Protein AF-A0A971L6D6-F1 (afdb_monomer)

Secondary structure (DSSP, 8-state):
-HHHHHHHHHHHHHHHHHHHHHHHHHHHHHHHHHHH-TTTHHHHHHHHHHHHHHHHHHHHHHHHHHHHHHHHHHHHHHHHHHHHHHHHHHHHHHHGGGT-HHHHHHHHHHHHHHHHHHHHHHHHHHHHHHHHHHHHHHHHHHHHTT-

Nearest PDB structures (foldseek):
  4whe-assembly1_A  TM=6.568E-01  e=5.908E+00  Escherichia coli K-12
  6zw4-assembly1_E  TM=5.515E-01  e=8.660E+00  Nostoc punctiforme

Sequence (147 aa):
GLMLTVFTGVLSIYGVAGSVADGVGLRALEFATGAFLPIVGGMLADAVNAVAGATLLLKSAVSIVGVVIIFFIAAFPMLKILSIVVVYKLAAAVIQPFGEEQLAEALDGIGSALTMVFACVAAVGLLFFMAVAVMVALSNLTLALRG

Radius of gyration: 25.62 Å; Cα contacts (8 Å, |Δi|>4): 68; chains: 1; bounding box: 56×28×74 Å

Structure (mmCIF, N/CA/C/O backbone):
data_AF-A0A971L6D6-F1
#
_entry.id   AF-A0A971L6D6-F1
#
loop_
_atom_site.group_PDB
_atom_site.id
_atom_site.type_symbol
_atom_site.label_atom_id
_atom_site.label_alt_id
_atom_site.label_comp_id
_atom_site.label_asym_id
_atom_site.label_entity_id
_atom_site.label_seq_id
_atom_site.pdbx_PDB_ins_code
_atom_site.Cartn_x
_atom_site.Cartn_y
_atom_site.Cartn_z
_atom_site.occupancy
_atom_site.B_iso_or_e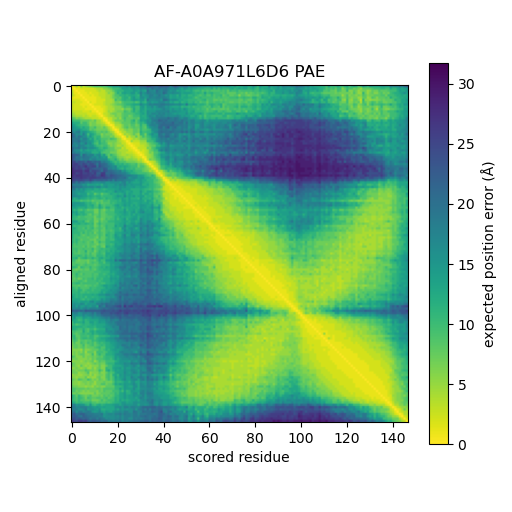quiv
_atom_site.auth_seq_id
_atom_site.auth_comp_id
_atom_site.auth_asym_id
_atom_site.auth_atom_id
_atom_site.pdbx_PDB_model_num
ATOM 1 N N . GLY A 1 1 ? -5.438 11.693 3.315 1.00 61.97 1 GLY A N 1
ATOM 2 C CA . GLY A 1 1 ? -5.783 12.531 2.151 1.00 61.97 1 GLY A CA 1
ATOM 3 C C . GLY A 1 1 ? -4.539 13.088 1.491 1.00 61.97 1 GLY A C 1
ATOM 4 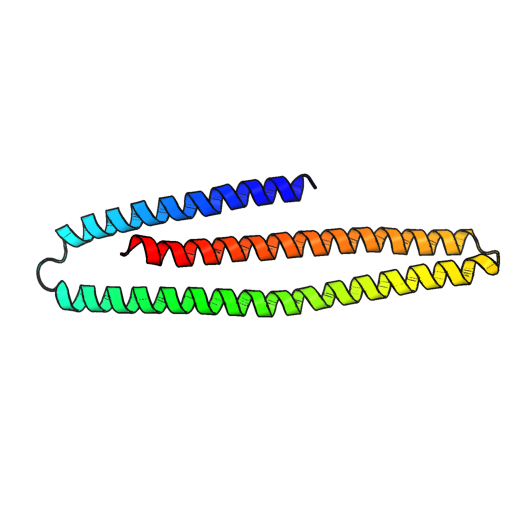O O . GLY A 1 1 ? -4.057 12.488 0.547 1.00 61.97 1 GLY A O 1
ATOM 5 N N . LEU A 1 2 ? -3.979 14.171 2.036 1.00 81.81 2 LEU A N 1
ATOM 6 C CA . LEU A 1 2 ? -2.890 14.941 1.416 1.00 81.81 2 LEU A CA 1
ATOM 7 C C . LEU A 1 2 ? -1.659 14.100 1.023 1.00 81.81 2 LEU A C 1
ATOM 9 O O . LEU A 1 2 ? -1.202 14.192 -0.110 1.00 81.81 2 LEU A O 1
ATOM 13 N N . MET A 1 3 ? -1.187 13.204 1.897 1.00 79.44 3 MET A N 1
ATOM 14 C CA . MET A 1 3 ? -0.060 12.306 1.583 1.00 79.44 3 MET A CA 1
ATOM 15 C C . MET A 1 3 ? -0.345 11.343 0.421 1.00 79.44 3 MET A C 1
ATOM 17 O O . MET A 1 3 ? 0.537 11.104 -0.398 1.00 79.44 3 MET A O 1
ATOM 21 N N . LEU A 1 4 ? -1.576 10.828 0.316 1.00 76.62 4 LEU A N 1
ATOM 22 C CA . LEU A 1 4 ? -1.984 9.947 -0.782 1.00 76.62 4 LEU A CA 1
ATOM 23 C C . LEU A 1 4 ? -1.947 10.715 -2.109 1.00 76.62 4 LEU A C 1
ATOM 25 O O . LEU A 1 4 ? -1.373 10.243 -3.078 1.00 76.62 4 LEU A O 1
ATOM 29 N N . THR A 1 5 ? -2.488 11.936 -2.123 1.00 80.25 5 THR A N 1
ATOM 30 C CA . THR A 1 5 ? -2.499 12.810 -3.302 1.00 80.25 5 THR A CA 1
ATOM 31 C C . THR A 1 5 ? -1.091 13.203 -3.744 1.00 80.25 5 THR A C 1
ATOM 33 O O . THR A 1 5 ? -0.799 13.150 -4.934 1.00 80.25 5 THR A O 1
ATOM 36 N N . VAL A 1 6 ? -0.202 13.550 -2.805 1.00 82.88 6 VAL A N 1
ATOM 37 C CA . VAL A 1 6 ? 1.206 13.857 -3.113 1.00 82.88 6 VAL A CA 1
ATOM 38 C C . VAL A 1 6 ? 1.904 12.631 -3.693 1.00 82.88 6 VAL A C 1
ATOM 40 O O . VAL A 1 6 ? 2.543 12.729 -4.735 1.00 82.88 6 VAL A O 1
ATOM 43 N N . PHE A 1 7 ? 1.740 11.463 -3.074 1.00 76.31 7 PHE A N 1
ATOM 44 C CA . PHE A 1 7 ? 2.348 10.227 -3.556 1.00 76.31 7 PHE A CA 1
ATOM 45 C C . PHE A 1 7 ? 1.826 9.824 -4.944 1.00 76.31 7 PHE A C 1
ATOM 47 O O . PHE A 1 7 ? 2.622 9.494 -5.820 1.00 76.31 7 PHE A O 1
ATOM 54 N N . THR A 1 8 ? 0.514 9.922 -5.192 1.00 78.12 8 THR A N 1
ATOM 55 C CA . THR A 1 8 ? -0.079 9.709 -6.522 1.00 78.12 8 THR A CA 1
ATOM 56 C C . THR A 1 8 ? 0.414 10.720 -7.548 1.00 78.12 8 THR A C 1
ATOM 58 O O . THR A 1 8 ? 0.727 10.331 -8.671 1.00 78.12 8 THR A O 1
ATOM 61 N N . GLY A 1 9 ? 0.547 11.994 -7.174 1.00 78.31 9 GLY A N 1
ATOM 62 C CA . GLY A 1 9 ? 1.108 13.026 -8.046 1.00 78.31 9 GLY A CA 1
ATOM 63 C C . GLY A 1 9 ? 2.552 12.721 -8.444 1.00 78.31 9 GLY A C 1
ATOM 64 O O . GLY A 1 9 ? 2.889 12.755 -9.624 1.00 78.31 9 GLY A O 1
ATOM 65 N N . VAL A 1 10 ? 3.388 12.340 -7.477 1.00 78.25 10 VAL A N 1
ATOM 66 C CA . VAL A 1 10 ? 4.791 11.973 -7.706 1.00 78.25 10 VAL A CA 1
ATOM 67 C C . VAL A 1 10 ? 4.908 10.713 -8.572 1.00 78.25 10 VAL A C 1
ATOM 69 O O . VAL A 1 10 ? 5.658 10.712 -9.544 1.00 78.25 10 VAL A O 1
ATOM 72 N N . LEU A 1 11 ? 4.132 9.660 -8.294 1.00 75.88 11 LEU A N 1
ATOM 73 C CA . LEU A 1 11 ? 4.105 8.444 -9.120 1.00 75.88 11 LEU A CA 1
ATOM 74 C C . LEU A 1 11 ? 3.595 8.687 -10.537 1.00 75.88 11 LEU A C 1
ATOM 76 O O . LEU A 1 11 ? 4.099 8.062 -11.462 1.00 75.88 11 LEU A O 1
ATOM 80 N N . SER A 1 12 ? 2.628 9.586 -10.721 1.00 71.25 12 SER A N 1
ATOM 81 C CA . SER A 1 12 ? 2.160 9.988 -12.049 1.00 71.25 12 SER A CA 1
ATOM 82 C C . SER A 1 12 ? 3.295 10.632 -12.852 1.00 71.25 12 SER A C 1
ATOM 84 O O . SER A 1 12 ? 3.546 10.249 -13.993 1.00 71.25 12 SER A O 1
ATOM 86 N N . ILE A 1 13 ? 4.067 11.526 -12.220 1.00 76.19 13 ILE A N 1
ATOM 87 C CA . ILE A 1 13 ? 5.248 12.140 -12.840 1.00 76.19 13 ILE A CA 1
ATOM 88 C C . ILE A 1 13 ? 6.305 11.083 -13.162 1.00 76.19 13 ILE A C 1
ATOM 90 O O . ILE A 1 13 ? 6.797 11.063 -14.282 1.00 76.19 13 ILE A O 1
ATOM 94 N N . TYR A 1 14 ? 6.643 10.184 -12.232 1.00 67.31 14 TYR A N 1
ATOM 95 C CA . TYR A 1 14 ? 7.636 9.132 -12.489 1.00 67.31 14 TYR A CA 1
ATOM 96 C C . TYR A 1 14 ? 7.172 8.104 -13.528 1.00 67.31 14 TYR A C 1
ATOM 98 O O . TYR A 1 14 ? 7.988 7.643 -14.322 1.00 67.31 14 TYR A O 1
ATOM 106 N N . GLY A 1 15 ? 5.880 7.777 -13.571 1.00 66.44 15 GLY A N 1
ATOM 107 C CA . GLY A 1 15 ? 5.299 6.901 -14.585 1.00 66.44 15 GLY A CA 1
ATOM 108 C C . GLY A 1 15 ? 5.400 7.493 -15.988 1.00 66.44 15 GLY A C 1
ATOM 109 O O . GLY A 1 15 ? 5.757 6.782 -16.920 1.00 66.44 15 GLY A O 1
ATOM 110 N N . VAL A 1 16 ? 5.175 8.803 -16.130 1.00 60.94 16 VAL A N 1
ATOM 111 C CA . VAL A 1 16 ? 5.310 9.519 -17.410 1.00 60.94 16 VAL A CA 1
ATOM 112 C C . VAL A 1 16 ? 6.779 9.842 -17.745 1.00 60.94 16 VAL A C 1
ATOM 114 O O . VAL A 1 16 ? 7.199 9.759 -18.898 1.00 60.94 16 VAL A O 1
ATOM 117 N N . ALA A 1 17 ? 7.609 10.179 -16.760 1.00 58.62 17 ALA A N 1
ATOM 118 C CA . ALA A 1 17 ? 9.021 10.498 -16.971 1.00 58.62 17 ALA A CA 1
ATOM 119 C C . ALA A 1 17 ? 9.853 9.251 -17.313 1.00 58.62 17 ALA A C 1
ATOM 121 O O . ALA A 1 17 ? 10.701 9.313 -18.201 1.00 58.62 17 ALA A O 1
ATOM 122 N N . GLY A 1 18 ? 9.578 8.112 -16.667 1.00 59.25 18 GLY A N 1
ATOM 123 C CA . GLY A 1 18 ? 10.220 6.830 -16.973 1.00 59.25 18 GLY A CA 1
ATOM 124 C C . GLY A 1 18 ? 9.972 6.393 -18.416 1.00 59.25 18 GLY A C 1
ATOM 125 O O . GLY A 1 18 ? 10.906 5.994 -19.106 1.00 59.25 18 GLY A O 1
ATOM 126 N N . SER A 1 19 ? 8.749 6.590 -18.921 1.00 55.00 19 SER A N 1
ATOM 127 C CA . SER A 1 19 ? 8.422 6.317 -20.322 1.00 55.00 19 SER A CA 1
ATOM 128 C C . SER A 1 19 ? 9.202 7.159 -21.333 1.00 55.00 19 SER A C 1
ATOM 130 O O . SER A 1 19 ? 9.527 6.679 -22.418 1.00 55.00 19 SER A O 1
ATOM 132 N N . VAL A 1 20 ? 9.505 8.414 -20.994 1.00 54.91 20 VAL A N 1
ATOM 133 C CA . VAL A 1 20 ? 10.245 9.321 -21.882 1.00 54.91 20 VAL A CA 1
ATOM 134 C C . VAL A 1 20 ? 11.750 9.040 -21.821 1.00 54.91 20 VAL A C 1
ATOM 136 O O . VAL A 1 20 ? 12.414 9.062 -22.856 1.00 54.91 20 VAL A O 1
ATOM 139 N N . ALA A 1 21 ? 12.289 8.723 -20.639 1.00 55.06 21 ALA A N 1
ATOM 140 C CA . ALA A 1 21 ? 13.706 8.403 -20.455 1.00 55.06 21 ALA A CA 1
ATOM 141 C C . ALA A 1 21 ? 14.130 7.135 -21.221 1.00 55.06 21 ALA A C 1
ATOM 143 O O . ALA A 1 21 ? 15.152 7.151 -21.912 1.00 55.06 21 ALA A O 1
ATOM 144 N N . ASP A 1 22 ? 13.317 6.076 -21.176 1.00 57.66 22 ASP A N 1
ATOM 145 C CA . ASP A 1 22 ? 13.593 4.830 -21.904 1.00 57.66 22 ASP A CA 1
ATOM 146 C C . ASP A 1 22 ? 13.561 5.030 -23.432 1.00 57.66 22 ASP A C 1
ATOM 148 O O . ASP A 1 22 ? 14.376 4.451 -24.152 1.00 57.66 22 ASP A O 1
ATOM 152 N N . GLY A 1 23 ? 12.688 5.907 -23.945 1.00 58.88 23 GLY A N 1
ATOM 153 C CA . GLY A 1 23 ? 12.605 6.218 -25.377 1.00 58.88 23 GLY A CA 1
ATOM 154 C C . GLY A 1 23 ? 13.840 6.939 -25.934 1.00 58.88 23 GLY A C 1
ATOM 155 O O . GLY A 1 23 ? 14.243 6.693 -27.071 1.00 58.88 23 GLY A O 1
ATOM 156 N N . VAL A 1 24 ? 14.482 7.801 -25.137 1.00 58.41 24 VAL A N 1
ATOM 157 C CA . VAL A 1 24 ? 15.728 8.487 -25.531 1.00 58.41 24 VAL A CA 1
ATOM 158 C C . VAL A 1 24 ? 16.928 7.542 -25.432 1.00 58.41 24 VAL A C 1
ATOM 160 O O . VAL A 1 24 ? 17.783 7.545 -26.318 1.00 58.41 24 VAL A O 1
ATOM 163 N N . GLY A 1 25 ? 16.967 6.691 -24.400 1.00 61.00 25 GLY A N 1
ATOM 164 C CA . GLY A 1 25 ? 18.003 5.671 -24.233 1.00 61.00 25 GLY A CA 1
ATOM 165 C C . GLY A 1 25 ? 18.010 4.643 -25.366 1.00 61.00 25 GLY A C 1
ATOM 166 O O . GLY A 1 25 ? 19.073 4.348 -25.908 1.00 61.00 25 GLY A O 1
ATOM 167 N N . LEU A 1 26 ? 16.833 4.161 -25.782 1.00 59.53 26 LEU A N 1
ATOM 168 C CA . LEU A 1 26 ? 16.684 3.231 -26.907 1.00 59.53 26 LEU A CA 1
ATOM 169 C C . LEU A 1 26 ? 17.181 3.833 -28.226 1.00 59.53 26 LEU A C 1
ATOM 171 O O . LEU A 1 26 ? 17.966 3.193 -28.920 1.00 59.53 26 LEU A O 1
ATOM 175 N N . ARG A 1 27 ? 16.820 5.087 -28.527 1.00 61.38 27 ARG A N 1
ATOM 176 C CA . ARG A 1 27 ? 17.304 5.778 -29.734 1.00 61.38 27 ARG A CA 1
ATOM 177 C C . ARG A 1 27 ? 18.814 6.003 -29.703 1.00 61.38 27 ARG A C 1
ATOM 179 O O . ARG A 1 27 ? 19.477 5.803 -30.712 1.00 61.38 27 ARG A O 1
ATOM 186 N N . ALA A 1 28 ? 19.390 6.373 -28.558 1.00 61.53 28 ALA A N 1
ATOM 187 C CA . ALA A 1 28 ? 20.842 6.509 -28.420 1.00 61.53 28 ALA A CA 1
ATOM 188 C C . ALA A 1 28 ? 21.574 5.168 -28.623 1.00 61.53 28 ALA A C 1
ATOM 190 O O . ALA A 1 28 ? 22.648 5.136 -29.222 1.00 61.53 28 ALA A O 1
ATOM 191 N N . LEU A 1 29 ? 20.975 4.061 -28.177 1.00 55.31 29 LEU A N 1
ATOM 192 C CA . LEU A 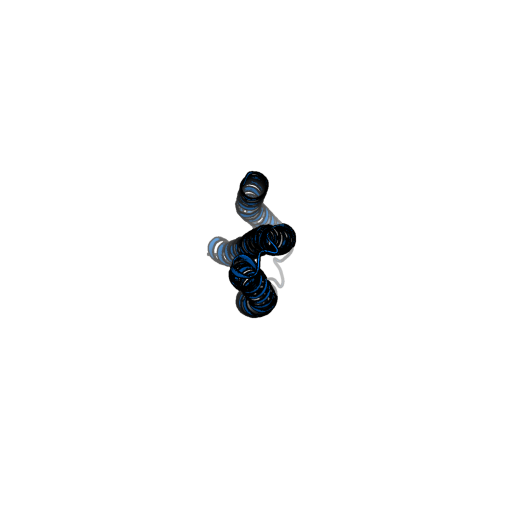1 29 ? 21.473 2.706 -28.410 1.00 55.31 29 LEU A CA 1
ATOM 193 C C . LEU A 1 29 ? 21.374 2.301 -29.885 1.00 55.31 29 LEU A C 1
ATOM 195 O O . LEU A 1 29 ? 22.318 1.719 -30.407 1.00 55.31 29 LEU A O 1
ATOM 199 N N . GLU A 1 30 ? 20.292 2.644 -30.584 1.00 64.56 30 GLU A N 1
ATOM 200 C CA . GLU A 1 30 ? 20.163 2.443 -32.036 1.00 64.56 30 GLU A CA 1
ATOM 201 C C . GLU A 1 30 ? 21.208 3.256 -32.816 1.00 64.56 30 GLU A C 1
ATOM 203 O O . GLU A 1 30 ? 21.895 2.720 -33.686 1.00 64.56 30 GLU A O 1
ATOM 208 N N . PHE A 1 31 ? 21.420 4.523 -32.447 1.00 63.50 31 PHE A N 1
ATOM 209 C CA . PHE A 1 31 ? 22.458 5.361 -33.055 1.00 63.50 31 PHE A CA 1
ATOM 210 C C . PHE A 1 31 ? 23.880 4.856 -32.763 1.00 63.50 31 PHE A C 1
ATOM 212 O O . PHE A 1 31 ? 24.746 4.930 -33.634 1.00 63.50 31 PHE A O 1
ATOM 219 N N . ALA A 1 32 ? 24.132 4.309 -31.572 1.00 60.75 32 ALA A N 1
ATOM 220 C CA . ALA A 1 32 ? 25.428 3.731 -31.222 1.00 60.75 32 ALA A CA 1
ATOM 221 C C . ALA A 1 32 ? 25.658 2.364 -31.891 1.00 60.75 32 ALA A C 1
ATOM 223 O O . ALA A 1 32 ? 26.754 2.076 -32.366 1.00 60.75 32 ALA A O 1
ATOM 224 N N . THR A 1 33 ? 24.634 1.518 -31.981 1.00 57.25 33 THR A N 1
ATOM 225 C CA . THR A 1 33 ? 24.737 0.195 -32.617 1.00 57.25 33 THR A CA 1
ATOM 226 C C . THR A 1 33 ? 24.870 0.293 -34.140 1.00 57.25 33 THR A C 1
ATOM 228 O O . THR A 1 33 ? 25.622 -0.488 -34.721 1.00 57.25 33 THR A O 1
ATOM 231 N N . GLY A 1 34 ? 24.270 1.304 -34.783 1.00 56.34 34 GLY A N 1
ATOM 232 C CA . GLY A 1 34 ? 24.422 1.572 -36.220 1.00 56.34 34 GLY A CA 1
ATOM 233 C C . GLY A 1 34 ? 25.845 1.944 -36.667 1.00 56.34 34 GLY A C 1
ATOM 234 O O . GLY A 1 34 ? 26.188 1.740 -37.829 1.00 56.34 34 GLY A O 1
ATOM 235 N N . ALA A 1 35 ? 26.695 2.433 -35.757 1.00 58.41 35 ALA A N 1
ATOM 236 C CA . ALA A 1 35 ? 28.079 2.811 -36.059 1.00 58.41 35 ALA A CA 1
ATOM 237 C C . ALA A 1 35 ? 29.107 1.683 -35.822 1.00 58.41 35 ALA A C 1
ATOM 239 O O . ALA A 1 35 ? 30.176 1.706 -36.430 1.00 58.41 35 ALA A O 1
ATOM 240 N N . PHE A 1 36 ? 28.804 0.694 -34.966 1.00 52.47 36 PHE A N 1
ATOM 241 C CA . PHE A 1 36 ? 29.791 -0.292 -34.486 1.00 52.47 36 PHE A CA 1
ATOM 242 C C . PHE A 1 36 ? 29.482 -1.772 -34.816 1.00 52.47 36 PHE A C 1
ATOM 244 O O . PHE A 1 36 ? 30.381 -2.602 -34.694 1.00 52.47 36 PHE A O 1
ATOM 251 N N . LEU A 1 37 ? 28.275 -2.130 -35.290 1.00 54.12 37 LEU A N 1
ATOM 252 C CA . LEU A 1 37 ? 27.870 -3.516 -35.634 1.00 54.12 37 LEU A CA 1
ATOM 253 C C . LEU A 1 37 ? 27.805 -3.926 -37.140 1.00 54.12 37 LEU A C 1
ATOM 255 O O . LEU A 1 37 ? 27.165 -4.939 -37.436 1.00 54.12 37 LEU A O 1
ATOM 259 N N . PRO A 1 38 ? 28.441 -3.259 -38.128 1.00 55.16 38 PRO A N 1
ATOM 260 C CA . PRO A 1 38 ? 28.168 -3.540 -39.546 1.00 55.16 38 PRO A CA 1
ATOM 261 C C . PRO A 1 38 ? 28.682 -4.889 -40.107 1.00 55.16 38 PRO A C 1
ATOM 263 O O . PRO A 1 38 ? 28.323 -5.219 -41.232 1.00 55.16 38 PRO A O 1
ATOM 266 N N . ILE A 1 39 ? 29.490 -5.691 -39.387 1.00 55.94 39 ILE A N 1
ATOM 267 C CA . ILE A 1 39 ? 30.204 -6.852 -39.991 1.00 55.94 39 ILE A CA 1
ATOM 268 C C . ILE A 1 39 ? 29.704 -8.239 -39.508 1.00 55.94 39 ILE A C 1
ATOM 270 O O . ILE A 1 39 ? 29.868 -9.225 -40.220 1.00 55.94 39 ILE A O 1
ATOM 274 N N . VAL A 1 40 ? 29.013 -8.339 -38.359 1.00 55.38 40 VAL A N 1
ATOM 275 C CA . VAL A 1 40 ? 28.375 -9.594 -37.853 1.00 55.38 40 VAL A CA 1
ATOM 276 C C . VAL A 1 40 ? 26.923 -9.348 -37.382 1.00 55.38 40 VAL A C 1
ATOM 278 O O . VAL A 1 40 ? 26.300 -10.172 -36.714 1.00 55.38 40 VAL A O 1
ATOM 281 N N . GLY A 1 41 ? 26.365 -8.181 -37.720 1.00 58.81 41 GLY A N 1
ATOM 282 C CA . GLY A 1 41 ? 25.208 -7.588 -37.049 1.00 58.81 41 GLY A CA 1
ATOM 283 C C . GLY A 1 41 ? 23.888 -8.352 -37.141 1.00 58.81 41 GLY A C 1
ATOM 284 O O . GLY A 1 41 ? 23.106 -8.242 -36.212 1.00 58.81 41 GLY A O 1
ATOM 285 N N . GLY A 1 42 ? 23.636 -9.151 -38.185 1.00 69.00 42 GLY A N 1
ATOM 286 C CA . GLY A 1 42 ? 22.331 -9.805 -38.392 1.00 69.00 42 GLY A CA 1
ATOM 287 C C . GLY A 1 42 ? 21.967 -10.825 -37.305 1.00 69.00 42 GLY A C 1
ATOM 288 O O . GLY A 1 42 ? 21.024 -10.620 -36.551 1.00 69.00 42 GLY A O 1
ATOM 289 N N . MET A 1 43 ? 22.767 -11.888 -37.154 1.00 72.12 43 MET A N 1
ATOM 290 C CA . MET A 1 43 ? 22.514 -12.928 -36.140 1.00 72.12 43 MET A CA 1
ATOM 291 C C . MET A 1 43 ? 22.633 -12.409 -34.701 1.00 72.12 43 MET A C 1
ATOM 293 O O . MET A 1 43 ? 21.912 -12.862 -33.814 1.00 72.12 43 MET A O 1
ATOM 297 N N . LEU A 1 44 ? 23.542 -11.461 -34.455 1.00 73.75 44 LEU A N 1
ATOM 298 C CA . LEU A 1 44 ? 23.715 -10.839 -33.139 1.00 73.75 44 LEU A CA 1
ATOM 299 C C . LEU A 1 44 ? 22.538 -9.914 -32.802 1.00 73.75 44 LEU A C 1
ATOM 301 O O . LEU A 1 44 ? 22.061 -9.944 -31.670 1.00 73.75 44 LEU A O 1
ATOM 305 N N . ALA A 1 45 ? 22.026 -9.145 -33.766 1.00 73.69 45 ALA A N 1
ATOM 306 C CA . ALA A 1 45 ? 20.824 -8.336 -33.582 1.00 73.69 45 ALA A CA 1
ATOM 307 C C . ALA A 1 45 ? 19.583 -9.210 -33.364 1.00 73.69 45 ALA A C 1
ATOM 309 O O . ALA A 1 45 ? 18.786 -8.905 -32.479 1.00 73.69 45 ALA A O 1
ATOM 310 N N . ASP A 1 46 ? 19.451 -10.325 -34.088 1.00 79.38 46 ASP A N 1
ATOM 311 C CA . ASP A 1 46 ? 18.355 -11.281 -33.892 1.00 79.38 46 ASP A CA 1
ATOM 312 C C . ASP A 1 46 ? 18.407 -11.929 -32.504 1.00 79.38 46 ASP A C 1
ATOM 314 O O . ASP A 1 46 ? 17.386 -12.017 -31.819 1.00 79.38 46 ASP A O 1
ATOM 318 N N . ALA A 1 47 ? 19.600 -12.306 -32.033 1.00 81.06 47 ALA A N 1
ATOM 319 C CA . ALA A 1 47 ? 19.787 -12.830 -30.683 1.00 81.06 47 ALA A CA 1
ATOM 320 C C . ALA A 1 47 ? 19.442 -11.785 -29.605 1.00 81.06 47 ALA A C 1
ATOM 322 O O . ALA A 1 47 ? 18.730 -12.093 -28.647 1.00 81.06 47 ALA A O 1
ATOM 323 N N . VAL A 1 48 ? 19.890 -10.534 -29.767 1.00 77.94 48 VAL A N 1
ATOM 324 C CA . VAL A 1 48 ? 19.574 -9.433 -28.840 1.00 77.94 48 VAL A CA 1
ATOM 325 C C . VAL A 1 48 ? 18.075 -9.121 -28.841 1.00 77.94 48 VAL A C 1
ATOM 327 O O . VAL A 1 48 ? 17.498 -8.922 -27.771 1.00 77.94 48 VAL A O 1
ATOM 330 N N . ASN A 1 49 ? 17.415 -9.139 -30.001 1.00 78.75 49 ASN A N 1
ATOM 331 C CA . ASN A 1 49 ? 15.968 -8.950 -30.105 1.00 78.75 49 ASN A CA 1
ATOM 332 C C . ASN A 1 49 ? 15.185 -10.097 -29.457 1.00 78.75 49 ASN A C 1
ATOM 334 O O . ASN A 1 49 ? 14.220 -9.835 -28.736 1.00 78.75 49 ASN A O 1
ATOM 338 N N . ALA A 1 50 ? 15.620 -11.347 -29.635 1.00 82.50 50 ALA A N 1
ATOM 339 C CA . ALA A 1 50 ? 15.005 -12.504 -28.990 1.00 82.50 50 ALA A CA 1
ATOM 340 C C . ALA A 1 50 ? 15.118 -12.431 -27.456 1.00 82.50 50 ALA A C 1
ATOM 342 O O . ALA A 1 50 ? 14.130 -12.632 -26.747 1.00 82.50 50 ALA A O 1
ATOM 343 N N . VAL A 1 51 ? 16.296 -12.073 -26.930 1.00 83.88 51 VAL A N 1
ATOM 344 C CA . VAL A 1 51 ? 16.524 -11.920 -25.482 1.00 83.88 51 VAL A CA 1
ATOM 345 C C . VAL A 1 51 ? 15.746 -10.730 -24.911 1.00 83.88 51 VAL A C 1
ATOM 347 O O . VAL A 1 51 ? 15.137 -10.846 -23.842 1.00 83.88 51 VAL A O 1
ATOM 350 N N . ALA A 1 52 ? 15.709 -9.598 -25.620 1.00 79.19 52 ALA A N 1
ATOM 351 C CA . ALA A 1 52 ? 14.924 -8.432 -25.219 1.00 79.19 52 ALA A CA 1
ATOM 352 C C . ALA A 1 52 ? 13.420 -8.755 -25.173 1.00 79.19 52 ALA A C 1
ATOM 354 O O . ALA A 1 52 ? 12.752 -8.425 -24.192 1.00 79.19 52 ALA A O 1
ATOM 355 N N . GLY A 1 53 ? 12.900 -9.467 -26.180 1.00 77.81 53 GLY A N 1
ATOM 356 C CA . GLY A 1 53 ? 11.513 -9.933 -26.218 1.00 77.81 53 GLY A CA 1
ATOM 357 C C . GLY A 1 53 ? 11.177 -10.887 -25.069 1.00 77.81 53 GLY A C 1
ATOM 358 O O . GLY A 1 53 ? 10.189 -10.681 -24.363 1.00 77.81 53 GLY A O 1
ATOM 359 N N . ALA A 1 54 ? 12.035 -11.879 -24.808 1.00 82.06 54 ALA A N 1
ATOM 360 C CA . ALA A 1 54 ? 11.860 -12.809 -23.692 1.00 82.06 54 ALA A CA 1
ATOM 361 C C . ALA A 1 54 ? 11.852 -12.091 -22.328 1.00 82.06 54 ALA A C 1
ATOM 363 O O . ALA A 1 54 ? 11.028 -12.396 -21.465 1.00 82.06 54 ALA A O 1
ATOM 364 N N . THR A 1 55 ? 12.720 -11.091 -22.146 1.00 80.44 55 THR A N 1
ATOM 365 C CA . THR A 1 55 ? 12.810 -10.303 -20.905 1.00 80.44 55 THR A CA 1
ATOM 366 C C . THR A 1 55 ? 11.546 -9.474 -20.656 1.00 80.44 55 THR A C 1
ATOM 368 O O . THR A 1 55 ? 11.071 -9.403 -19.522 1.00 80.44 55 THR A O 1
ATOM 371 N N . LEU A 1 56 ? 10.957 -8.882 -21.701 1.00 74.38 56 LEU A N 1
ATOM 372 C CA . LEU A 1 56 ? 9.712 -8.106 -21.597 1.00 74.38 56 LEU A CA 1
ATOM 373 C C . LEU A 1 56 ? 8.511 -8.980 -21.214 1.00 74.38 56 LEU A C 1
ATOM 375 O O . LEU A 1 56 ? 7.711 -8.598 -20.351 1.00 74.38 56 LEU A O 1
ATOM 379 N N . LEU A 1 57 ? 8.413 -10.172 -21.810 1.00 78.00 57 LEU A N 1
ATOM 380 C CA . LEU A 1 57 ? 7.380 -11.154 -21.476 1.00 78.00 57 LEU A CA 1
ATOM 381 C C . LEU A 1 57 ? 7.515 -11.626 -20.023 1.00 78.00 57 LEU A C 1
ATOM 383 O O . LEU A 1 57 ? 6.531 -11.627 -19.280 1.00 78.00 57 LEU A O 1
ATOM 387 N N . LEU A 1 58 ? 8.738 -11.951 -19.588 1.00 82.25 58 LEU A N 1
ATOM 388 C CA . LEU A 1 58 ? 9.012 -12.354 -18.208 1.00 82.25 58 LEU A CA 1
ATOM 389 C C . LEU A 1 58 ? 8.684 -11.242 -17.205 1.00 82.25 58 LEU A C 1
ATOM 391 O O . LEU A 1 58 ? 8.025 -11.507 -16.203 1.00 82.25 58 LEU A O 1
ATOM 395 N N . LYS A 1 59 ? 9.085 -9.994 -17.473 1.00 75.88 59 LYS A N 1
ATOM 396 C CA . LYS A 1 59 ? 8.815 -8.852 -16.583 1.00 75.88 59 LYS A CA 1
ATOM 397 C C . LYS A 1 59 ? 7.313 -8.623 -16.393 1.00 75.88 59 LYS A C 1
ATOM 399 O O . LYS A 1 59 ? 6.856 -8.444 -15.264 1.00 75.88 59 LYS A O 1
ATOM 404 N N . SER A 1 60 ? 6.544 -8.700 -17.479 1.00 78.06 60 SER A N 1
ATOM 405 C CA . SER A 1 60 ? 5.085 -8.558 -17.438 1.00 78.06 60 SER A CA 1
ATOM 406 C C . SER A 1 60 ? 4.434 -9.699 -16.649 1.00 78.06 60 SER A C 1
ATOM 408 O O . SER A 1 60 ? 3.636 -9.442 -15.747 1.00 78.06 60 SER A O 1
ATOM 410 N N . ALA A 1 61 ? 4.840 -10.951 -16.887 1.00 81.06 61 ALA A N 1
ATOM 411 C CA . ALA A 1 61 ? 4.332 -12.111 -16.152 1.00 81.06 61 ALA A CA 1
ATOM 412 C C . ALA A 1 61 ? 4.635 -12.036 -14.644 1.00 81.06 61 ALA A C 1
ATOM 414 O O . ALA A 1 61 ? 3.740 -12.219 -13.818 1.00 81.06 61 ALA A O 1
ATOM 415 N N . VAL A 1 62 ? 5.878 -11.705 -14.278 1.00 84.69 62 VAL A N 1
ATOM 416 C CA . VAL A 1 62 ? 6.306 -11.576 -12.876 1.00 84.69 62 VAL A CA 1
ATOM 417 C C . VAL A 1 62 ? 5.547 -10.455 -12.170 1.00 84.69 62 VAL A C 1
ATOM 419 O O . VAL A 1 62 ? 5.139 -10.634 -11.025 1.00 84.69 62 VAL A O 1
ATOM 422 N N . SER A 1 63 ? 5.305 -9.326 -12.843 1.00 77.00 63 SER A N 1
ATOM 423 C CA . SER A 1 63 ? 4.553 -8.217 -12.248 1.00 77.00 63 SER A CA 1
ATOM 424 C C . SER A 1 63 ? 3.116 -8.615 -11.892 1.00 77.00 63 SER A C 1
ATOM 426 O O . SER A 1 63 ? 2.689 -8.373 -10.767 1.00 77.00 63 SER A O 1
ATOM 428 N N . ILE A 1 64 ? 2.401 -9.309 -12.788 1.00 80.94 64 ILE A N 1
ATOM 429 C CA . ILE A 1 64 ? 1.020 -9.762 -12.554 1.00 80.94 64 ILE A CA 1
ATOM 430 C C . ILE A 1 64 ? 0.973 -10.763 -11.394 1.00 80.94 64 ILE A C 1
ATOM 432 O O . ILE A 1 64 ? 0.167 -10.607 -10.476 1.00 80.94 64 ILE A O 1
ATOM 436 N N . VAL A 1 65 ? 1.866 -11.758 -11.393 1.00 86.56 65 VAL A N 1
ATOM 437 C CA . VAL A 1 65 ? 1.950 -12.753 -10.311 1.00 86.56 65 VAL A CA 1
ATOM 438 C C . VAL A 1 65 ? 2.292 -12.081 -8.977 1.00 86.56 65 VAL A C 1
ATOM 440 O O . VAL A 1 65 ? 1.677 -12.385 -7.955 1.00 86.56 65 VAL A O 1
ATOM 443 N N . GLY A 1 66 ? 3.217 -11.118 -8.988 1.00 83.56 66 GLY A N 1
ATOM 444 C CA . GLY A 1 66 ? 3.587 -10.331 -7.815 1.00 83.56 66 GLY A CA 1
ATOM 445 C C . GLY A 1 66 ? 2.410 -9.555 -7.221 1.00 83.56 66 GLY A C 1
ATOM 446 O O . GLY A 1 66 ? 2.218 -9.598 -6.008 1.00 83.56 66 GLY A O 1
ATOM 447 N N . VAL A 1 67 ? 1.574 -8.910 -8.049 1.00 81.06 67 VAL A N 1
ATOM 448 C CA . VAL A 1 67 ? 0.355 -8.219 -7.572 1.00 81.06 67 VAL A CA 1
ATOM 449 C C . VAL A 1 67 ? -0.571 -9.182 -6.850 1.00 81.06 67 VAL A C 1
ATOM 451 O O . VAL A 1 67 ? -1.041 -8.869 -5.760 1.00 81.06 67 VAL A O 1
ATOM 454 N N . VAL A 1 68 ? -0.829 -10.348 -7.444 1.00 85.50 68 VAL A N 1
ATOM 455 C CA . VAL A 1 68 ? -1.756 -11.335 -6.877 1.00 85.50 68 VAL A CA 1
ATOM 456 C C . VAL A 1 68 ? -1.262 -11.812 -5.513 1.00 85.50 68 VAL A C 1
ATOM 458 O O . VAL A 1 68 ? -2.022 -11.803 -4.548 1.00 85.50 68 VAL A O 1
ATOM 461 N N . ILE A 1 69 ? 0.021 -12.163 -5.400 1.00 87.44 69 ILE A N 1
ATOM 462 C CA . ILE A 1 69 ? 0.617 -12.602 -4.130 1.00 87.44 69 ILE A CA 1
ATOM 463 C C . ILE A 1 69 ? 0.500 -11.504 -3.070 1.00 87.44 69 ILE A C 1
ATOM 465 O O . ILE A 1 69 ? 0.096 -11.768 -1.938 1.00 87.44 69 ILE A O 1
ATOM 469 N N . ILE A 1 70 ? 0.816 -10.262 -3.433 1.00 83.06 70 ILE A N 1
ATOM 470 C CA . ILE A 1 70 ? 0.808 -9.149 -2.482 1.00 83.06 70 ILE A CA 1
ATOM 471 C C . ILE A 1 70 ? -0.616 -8.785 -2.071 1.00 83.06 70 ILE A C 1
ATOM 473 O O . ILE A 1 70 ? -0.844 -8.476 -0.904 1.00 83.06 70 ILE A O 1
ATOM 477 N N . PHE A 1 71 ? -1.589 -8.911 -2.974 1.00 82.50 71 PHE A N 1
ATOM 478 C CA . PHE A 1 71 ? -3.002 -8.776 -2.641 1.00 82.50 71 PHE A CA 1
ATOM 479 C C . PHE A 1 71 ? -3.419 -9.776 -1.554 1.00 82.50 71 PHE A C 1
ATOM 481 O O . PHE A 1 71 ? -4.019 -9.377 -0.557 1.00 82.50 71 PHE A O 1
ATOM 488 N N . PHE A 1 72 ? -3.037 -11.052 -1.680 1.00 85.06 72 PHE A N 1
ATOM 489 C CA . PHE A 1 72 ? -3.319 -12.058 -0.650 1.00 85.06 72 PHE A CA 1
ATOM 490 C C . PHE A 1 72 ? -2.590 -11.778 0.673 1.00 85.06 72 PHE A C 1
ATOM 492 O O . PHE A 1 72 ? -3.196 -11.887 1.740 1.00 85.06 72 PHE A O 1
ATOM 499 N N . ILE A 1 73 ? -1.321 -11.362 0.624 1.00 84.75 73 ILE A N 1
ATOM 500 C CA . ILE A 1 73 ? -0.555 -11.001 1.827 1.00 84.75 73 ILE A CA 1
ATOM 501 C C . ILE A 1 73 ? -1.167 -9.782 2.527 1.00 84.75 73 ILE A C 1
ATOM 503 O O . ILE A 1 73 ? -1.210 -9.757 3.752 1.00 84.75 73 ILE A O 1
ATOM 507 N N . ALA A 1 74 ? -1.665 -8.794 1.780 1.00 80.25 74 ALA A N 1
ATOM 508 C CA . ALA A 1 74 ? -2.299 -7.587 2.312 1.00 80.25 74 ALA A CA 1
ATOM 509 C C . ALA A 1 74 ? -3.743 -7.820 2.795 1.00 80.25 74 ALA A C 1
ATOM 511 O O . ALA A 1 74 ? -4.211 -7.128 3.703 1.00 80.25 74 ALA A O 1
ATOM 512 N N . ALA A 1 75 ? -4.443 -8.816 2.248 1.00 82.88 75 ALA A N 1
ATOM 513 C CA . ALA A 1 75 ? -5.770 -9.208 2.716 1.00 82.88 75 ALA A CA 1
ATOM 514 C C . ALA A 1 75 ? -5.734 -9.751 4.156 1.00 82.88 75 ALA A C 1
ATOM 516 O O . ALA A 1 75 ? -6.619 -9.448 4.958 1.00 82.88 75 ALA A O 1
ATOM 517 N N . PHE A 1 76 ? -4.682 -10.493 4.519 1.00 84.50 76 PHE A N 1
ATOM 518 C CA . PHE A 1 76 ? -4.518 -11.071 5.855 1.00 84.50 76 PHE A CA 1
ATOM 519 C C . PHE A 1 76 ? -4.513 -10.031 7.004 1.00 84.50 76 PHE A C 1
ATOM 521 O O . PHE A 1 76 ? -5.323 -10.164 7.928 1.00 84.50 76 PHE A O 1
ATOM 528 N N . PRO A 1 77 ? -3.678 -8.968 6.990 1.00 82.50 77 PRO A N 1
ATOM 529 C CA . PRO A 1 77 ? -3.703 -7.936 8.022 1.00 82.50 77 PRO A CA 1
ATOM 530 C C . PRO A 1 77 ? -5.005 -7.126 8.009 1.00 82.50 77 PRO A C 1
ATOM 532 O O . PRO A 1 77 ? -5.478 -6.761 9.084 1.00 82.50 77 PRO A O 1
ATOM 535 N N . MET A 1 78 ? -5.628 -6.895 6.845 1.00 81.75 78 MET A N 1
ATOM 536 C CA . MET A 1 78 ? -6.931 -6.216 6.779 1.00 81.75 78 MET A CA 1
ATOM 537 C C . MET A 1 78 ? -8.022 -6.990 7.526 1.00 81.75 78 MET A C 1
ATOM 539 O O . MET A 1 78 ? -8.715 -6.412 8.363 1.00 81.75 78 MET A O 1
ATOM 543 N N . LEU A 1 79 ? -8.141 -8.298 7.278 1.00 86.75 79 LEU A N 1
ATOM 544 C CA . LEU A 1 79 ? -9.116 -9.151 7.968 1.00 86.75 79 LEU A CA 1
ATOM 545 C C . LEU A 1 79 ? -8.856 -9.218 9.478 1.00 86.75 79 LEU A C 1
ATOM 547 O O . LEU A 1 79 ? -9.798 -9.186 10.275 1.00 86.75 79 LEU A O 1
ATOM 551 N N . LYS A 1 80 ? -7.580 -9.267 9.882 1.00 83.19 80 LYS A N 1
ATOM 552 C CA . LYS A 1 80 ? -7.193 -9.286 11.297 1.00 83.19 80 LYS A CA 1
ATOM 553 C C . LYS A 1 80 ? -7.607 -8.000 12.013 1.00 83.19 80 LYS A C 1
ATOM 555 O O . LYS A 1 80 ? -8.190 -8.076 13.090 1.00 83.19 80 LYS A O 1
ATOM 560 N N . ILE A 1 81 ? -7.348 -6.833 11.421 1.00 85.81 81 ILE A N 1
ATOM 561 C CA . ILE A 1 81 ? -7.721 -5.540 12.017 1.00 85.81 81 ILE A CA 1
ATOM 562 C C . ILE A 1 81 ? -9.244 -5.413 12.106 1.00 85.81 81 ILE A C 1
ATOM 564 O O . ILE A 1 81 ? -9.761 -5.045 13.159 1.00 85.81 81 ILE A O 1
ATOM 568 N N . LEU A 1 82 ? -9.967 -5.778 11.043 1.00 85.25 82 LEU A N 1
ATOM 569 C CA . LEU A 1 82 ? -11.428 -5.700 11.007 1.00 85.25 82 LEU A CA 1
ATOM 570 C C . LEU A 1 82 ? -12.079 -6.574 12.089 1.00 85.25 82 LEU A C 1
ATOM 572 O O . LEU A 1 82 ? -12.986 -6.122 12.783 1.00 85.25 82 LEU A O 1
ATOM 576 N N . SER A 1 83 ? -11.560 -7.787 12.294 1.00 87.19 83 SER A N 1
ATOM 577 C CA . SER A 1 83 ? -12.030 -8.681 13.361 1.00 87.19 83 SER A CA 1
ATOM 578 C C . SER A 1 83 ? -11.854 -8.058 14.750 1.00 87.19 83 SER A C 1
ATOM 580 O O . SER A 1 83 ? -12.769 -8.102 15.567 1.00 87.19 83 SER A O 1
ATOM 582 N N . ILE A 1 84 ? -10.703 -7.430 15.014 1.00 85.19 84 ILE A N 1
ATOM 583 C CA . ILE A 1 84 ? -10.414 -6.798 16.309 1.00 85.19 84 ILE A CA 1
ATOM 584 C C . ILE A 1 84 ? -11.336 -5.585 16.540 1.00 85.19 84 ILE A C 1
ATOM 586 O O . ILE A 1 84 ? -11.884 -5.445 17.631 1.00 85.19 84 ILE A O 1
ATOM 590 N N . VAL A 1 85 ? -11.572 -4.750 15.519 1.00 85.56 85 VAL A N 1
ATOM 591 C CA . VAL A 1 85 ? -12.510 -3.609 15.606 1.00 85.56 85 VAL A CA 1
ATOM 592 C C . VAL A 1 85 ? -13.909 -4.075 16.009 1.00 85.56 85 VAL A C 1
ATOM 594 O O . VAL A 1 85 ? -14.510 -3.501 16.918 1.00 85.56 85 VAL A O 1
ATOM 597 N N . VAL A 1 86 ? -14.420 -5.126 15.359 1.00 85.38 86 VAL A N 1
ATOM 598 C CA . VAL A 1 86 ? -15.755 -5.672 15.640 1.00 85.38 86 VAL A CA 1
ATOM 599 C C . VAL A 1 86 ? -15.845 -6.184 17.075 1.00 85.38 86 VAL A C 1
ATOM 601 O O . VAL A 1 86 ? -16.804 -5.861 17.771 1.00 85.38 86 VAL A O 1
ATOM 604 N N . VAL A 1 87 ? -14.837 -6.923 17.549 1.00 88.25 87 VAL A N 1
ATOM 605 C CA . VAL A 1 87 ? -14.817 -7.450 18.923 1.00 88.25 87 VAL A CA 1
ATOM 606 C C . VAL A 1 87 ? -14.859 -6.321 19.955 1.00 88.25 87 VAL A C 1
ATOM 608 O O . VAL A 1 87 ? -15.675 -6.384 20.871 1.00 88.25 87 VAL A O 1
ATOM 611 N N . TYR A 1 88 ? -14.046 -5.269 19.797 1.00 83.88 88 TYR A N 1
ATOM 612 C CA . TYR A 1 88 ? -14.046 -4.146 20.744 1.00 83.88 88 TYR A CA 1
ATOM 613 C C . TYR A 1 88 ? -15.358 -3.359 20.732 1.00 83.88 88 TYR A C 1
ATOM 615 O O . TYR A 1 88 ? -15.862 -3.016 21.800 1.00 83.88 88 TYR A O 1
ATOM 623 N N . LYS A 1 89 ? -15.955 -3.122 19.555 1.00 81.31 89 LYS A N 1
ATOM 624 C CA . LYS A 1 89 ? -17.250 -2.430 19.470 1.00 81.31 89 LYS A CA 1
ATOM 625 C C . LYS A 1 89 ? -18.398 -3.248 20.062 1.00 81.31 89 LYS A C 1
ATOM 627 O O . LYS A 1 89 ? -19.252 -2.686 20.741 1.00 81.31 89 LYS A O 1
ATOM 632 N N . LEU A 1 90 ? -18.414 -4.564 19.843 1.00 84.19 90 LEU A N 1
ATOM 633 C CA . LEU A 1 90 ? -19.410 -5.449 20.453 1.00 84.19 90 LEU A CA 1
ATOM 634 C C . LEU A 1 90 ? -19.239 -5.518 21.972 1.00 84.19 90 LEU A C 1
ATOM 636 O O . LEU A 1 90 ? -20.224 -5.432 22.699 1.00 84.19 90 LEU A O 1
ATOM 640 N N . ALA A 1 91 ? -18.002 -5.623 22.458 1.00 83.62 91 ALA A N 1
ATOM 641 C CA . ALA A 1 91 ? -17.721 -5.628 23.888 1.00 83.62 91 ALA A CA 1
ATOM 642 C C . ALA A 1 91 ? -18.138 -4.305 24.561 1.00 83.62 91 ALA A C 1
ATOM 644 O O . ALA A 1 91 ? -18.773 -4.346 25.612 1.00 83.62 91 ALA A O 1
ATOM 645 N N . ALA A 1 92 ? -17.886 -3.150 23.932 1.00 80.94 92 ALA A N 1
ATOM 646 C CA . ALA A 1 92 ? -18.368 -1.855 24.422 1.00 80.94 92 ALA A CA 1
ATOM 647 C C . ALA A 1 92 ? -19.906 -1.800 24.517 1.00 80.94 92 ALA A C 1
ATOM 649 O O . ALA A 1 92 ? -20.450 -1.388 25.541 1.00 80.94 92 ALA A O 1
ATOM 650 N N . ALA A 1 93 ? -20.611 -2.278 23.484 1.00 84.06 93 ALA A N 1
ATOM 651 C CA . ALA A 1 93 ? -22.075 -2.300 23.450 1.00 84.06 93 ALA A CA 1
ATOM 652 C C . ALA A 1 93 ? -22.691 -3.228 24.513 1.00 84.06 93 ALA A C 1
ATOM 654 O O . ALA A 1 93 ? -23.749 -2.926 25.058 1.00 84.06 93 ALA A O 1
ATOM 655 N N . VAL A 1 94 ? -22.031 -4.350 24.825 1.00 85.88 94 VAL A N 1
ATOM 656 C CA . VAL A 1 94 ? -22.486 -5.292 25.861 1.00 85.88 94 VAL A CA 1
ATOM 657 C C . VAL A 1 94 ? -22.218 -4.766 27.269 1.00 85.88 94 VAL A C 1
ATOM 659 O O . VAL A 1 94 ? -23.003 -5.059 28.161 1.00 85.88 94 VAL A O 1
ATOM 662 N N . ILE A 1 95 ? -21.153 -3.987 27.482 1.00 85.38 95 ILE A N 1
ATOM 663 C CA . ILE A 1 95 ? -20.784 -3.444 28.802 1.00 85.38 95 ILE A CA 1
ATOM 664 C C . ILE A 1 95 ? -21.636 -2.222 29.187 1.00 85.38 95 ILE A C 1
ATOM 666 O O . ILE A 1 95 ? -21.952 -2.060 30.364 1.00 85.38 95 ILE A O 1
ATOM 670 N N . GLN A 1 96 ? -22.085 -1.411 28.218 1.00 78.25 96 GLN A N 1
ATOM 671 C CA . GLN A 1 96 ? -22.977 -0.261 28.463 1.00 78.25 96 GLN A CA 1
ATOM 672 C C . GLN A 1 96 ? -24.170 -0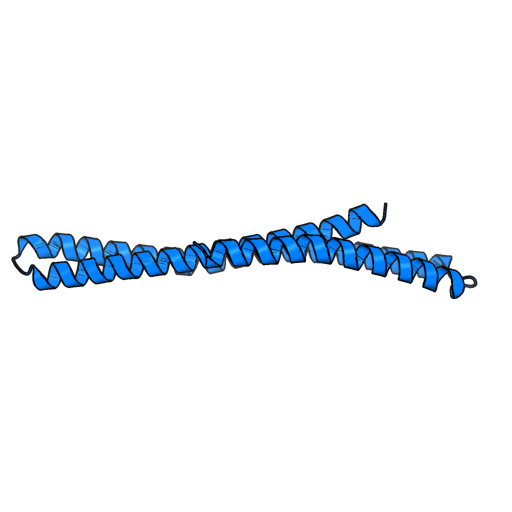.539 29.409 1.00 78.25 96 GLN A C 1
ATOM 674 O O . GLN A 1 96 ? -24.358 0.237 30.346 1.00 78.25 96 GLN A O 1
ATOM 679 N N . PRO A 1 97 ? -24.973 -1.614 29.248 1.00 82.00 97 PRO A N 1
ATOM 680 C CA . PRO A 1 97 ? -26.116 -1.884 30.128 1.00 82.00 97 PRO A CA 1
ATOM 681 C C . PRO A 1 97 ? -25.751 -2.299 31.563 1.00 82.00 97 PRO A C 1
ATOM 683 O O . PRO A 1 97 ? -26.637 -2.322 32.414 1.00 82.00 97 PRO A O 1
ATOM 686 N N . PHE A 1 98 ? -24.486 -2.620 31.857 1.00 81.50 98 PHE A N 1
ATOM 687 C CA . PHE A 1 98 ? -24.039 -2.989 33.208 1.00 81.50 98 PHE A CA 1
ATOM 688 C C . PHE A 1 98 ? -23.631 -1.781 34.069 1.00 81.50 98 PHE A C 1
ATOM 690 O O . PHE A 1 98 ? -23.277 -1.958 35.232 1.00 81.50 98 PHE A O 1
ATOM 697 N N . GLY A 1 99 ? -23.709 -0.556 33.534 1.00 73.31 99 GLY A N 1
ATOM 698 C CA . GLY A 1 99 ? -23.427 0.679 34.278 1.00 73.31 99 GLY A CA 1
ATOM 699 C C . GLY A 1 99 ? -21.942 1.054 34.372 1.00 73.31 99 GLY A C 1
ATOM 700 O O . GLY A 1 99 ? -21.609 2.046 35.016 1.00 73.31 99 GLY A O 1
ATOM 701 N N . GLU A 1 100 ? -21.045 0.315 33.712 1.00 77.56 100 GLU A N 1
ATOM 702 C CA . GLU A 1 100 ? -19.616 0.648 33.601 1.00 77.56 100 GLU A CA 1
ATOM 703 C C . GLU A 1 100 ? -19.338 1.526 32.365 1.00 77.56 100 GLU A C 1
ATOM 705 O O . GLU A 1 100 ? -18.652 1.124 31.421 1.00 77.56 100 GLU A O 1
ATOM 710 N N . GLU A 1 101 ? -19.871 2.753 32.361 1.00 79.88 101 GLU A N 1
ATOM 711 C CA . GLU A 1 101 ? -19.750 3.686 31.225 1.00 79.88 101 GLU A CA 1
ATOM 712 C C . GLU A 1 101 ? -18.292 3.985 30.851 1.00 79.88 101 GLU A C 1
ATOM 714 O O . GLU A 1 101 ? -17.944 3.996 29.673 1.00 79.88 101 GLU A O 1
ATOM 719 N N . GLN A 1 102 ? -17.415 4.140 31.845 1.00 83.44 102 GLN A N 1
ATOM 720 C CA . GLN A 1 102 ? -16.005 4.472 31.627 1.00 83.44 102 GLN A CA 1
ATOM 721 C C . GLN A 1 102 ? -15.230 3.338 30.932 1.00 83.44 102 GLN A C 1
ATOM 723 O O . GLN A 1 102 ? -14.319 3.590 30.142 1.00 83.44 102 GLN A O 1
ATOM 728 N N . LEU A 1 103 ? -15.608 2.082 31.195 1.00 79.06 103 LEU A N 1
ATOM 729 C CA . LEU A 1 103 ? -15.026 0.921 30.526 1.00 79.06 103 LEU A CA 1
ATOM 730 C C . LEU A 1 103 ? -15.573 0.794 29.099 1.00 79.06 103 LEU A C 1
ATOM 732 O O . LEU A 1 103 ? -14.798 0.597 28.164 1.00 79.06 103 LEU A O 1
ATOM 736 N N . ALA A 1 104 ? -16.883 0.969 28.909 1.00 81.81 104 ALA A N 1
ATOM 737 C CA . ALA A 1 104 ? -17.492 0.964 27.581 1.00 81.81 104 ALA A CA 1
ATOM 738 C C . ALA A 1 104 ? -16.908 2.059 26.667 1.00 81.81 104 ALA A C 1
ATOM 740 O O . ALA A 1 104 ? -16.591 1.788 25.508 1.00 81.81 104 ALA A O 1
ATOM 741 N N . GLU A 1 105 ? -16.696 3.266 27.196 1.00 85.12 105 GLU A N 1
ATOM 742 C CA . G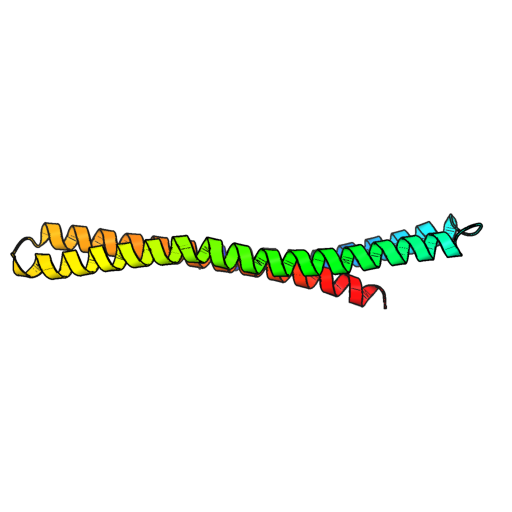LU A 1 105 ? -16.105 4.392 26.468 1.00 85.12 105 GLU A CA 1
ATOM 743 C C . GLU A 1 105 ? -14.635 4.129 26.099 1.00 85.12 105 GLU A C 1
ATOM 745 O O . GLU A 1 105 ? -14.213 4.399 24.972 1.00 85.12 105 GLU A O 1
ATOM 750 N N . ALA A 1 106 ? -13.862 3.503 26.995 1.00 85.81 106 ALA A N 1
ATOM 751 C CA . ALA A 1 106 ? -12.494 3.083 26.697 1.00 85.81 106 ALA A CA 1
ATOM 752 C C . ALA A 1 106 ? -12.437 2.030 25.572 1.00 85.81 106 ALA A C 1
ATOM 754 O O . ALA A 1 106 ? -11.608 2.141 24.664 1.00 85.81 106 ALA A O 1
ATOM 755 N N . LEU A 1 107 ? -13.323 1.025 25.591 1.00 81.31 107 LEU A N 1
ATOM 756 C CA . LEU A 1 107 ? -13.389 0.011 24.533 1.00 81.31 107 LEU A CA 1
ATOM 757 C C . LEU A 1 107 ? -13.842 0.595 23.188 1.00 81.31 107 LEU A C 1
ATOM 759 O O . LEU A 1 107 ? -13.270 0.237 22.154 1.00 81.31 107 LEU A O 1
ATOM 763 N N . ASP A 1 108 ? -14.822 1.502 23.178 1.00 86.25 108 ASP A N 1
ATOM 764 C CA . ASP A 1 108 ? -15.244 2.163 21.938 1.00 86.25 108 ASP A CA 1
ATOM 765 C C . ASP A 1 108 ? -14.134 3.067 21.379 1.00 86.25 108 ASP A C 1
ATOM 767 O O . ASP A 1 108 ? -13.860 3.039 20.175 1.00 86.25 108 ASP A O 1
ATOM 771 N N . GLY A 1 109 ? -13.406 3.776 22.250 1.00 85.44 109 GLY A N 1
ATOM 772 C CA . GLY A 1 109 ? -12.226 4.558 21.881 1.00 85.44 109 GLY A CA 1
ATOM 773 C C . GLY A 1 109 ? -11.140 3.712 21.208 1.00 85.44 109 GLY A C 1
ATOM 774 O O . GLY A 1 109 ? -10.615 4.096 20.159 1.00 85.44 109 GLY A O 1
ATOM 775 N N . ILE A 1 110 ? -10.856 2.519 21.742 1.00 86.19 110 ILE A N 1
ATOM 776 C CA . ILE A 1 110 ? -9.925 1.556 21.128 1.00 86.19 110 ILE A CA 1
ATOM 777 C C . ILE A 1 110 ? -10.450 1.077 19.768 1.00 86.19 110 ILE A C 1
ATOM 779 O O . ILE A 1 110 ? -9.697 1.058 18.792 1.00 86.19 110 ILE A O 1
ATOM 783 N N . GLY A 1 111 ? -11.739 0.737 19.664 1.00 81.75 111 GLY A N 1
ATOM 784 C CA . GLY A 1 111 ? -12.364 0.356 18.394 1.00 81.75 111 GLY A CA 1
ATOM 785 C C . GLY A 1 111 ? -12.252 1.456 17.331 1.00 81.75 111 GLY A C 1
ATOM 786 O O . GLY A 1 111 ? -11.930 1.188 16.170 1.00 81.75 111 GLY A O 1
ATOM 787 N N . SER A 1 112 ? -12.441 2.713 17.730 1.00 85.06 112 SER A N 1
ATOM 788 C CA . SER A 1 112 ? -12.309 3.884 16.860 1.00 85.06 112 SER A CA 1
ATOM 789 C C . SER A 1 112 ? -10.857 4.103 16.404 1.00 85.06 112 SER A C 1
ATOM 791 O O . SER A 1 112 ? -10.593 4.287 15.212 1.00 85.06 112 SER A O 1
ATOM 793 N N . ALA A 1 113 ? -9.884 3.966 17.312 1.00 85.94 113 ALA A N 1
ATOM 794 C CA . ALA A 1 113 ? -8.460 4.034 16.979 1.00 85.94 113 ALA A CA 1
ATOM 795 C C . ALA A 1 113 ? -8.037 2.933 15.990 1.00 85.94 113 ALA A C 1
ATOM 797 O O . ALA A 1 113 ? -7.345 3.200 15.007 1.00 85.94 113 ALA A O 1
ATOM 798 N N . LEU A 1 114 ? -8.509 1.702 16.187 1.00 83.75 114 LEU A N 1
ATOM 799 C CA . LEU A 1 114 ? -8.257 0.592 15.265 1.00 83.75 114 LEU A CA 1
ATOM 800 C C . LEU A 1 114 ? -8.897 0.811 13.887 1.00 83.75 114 LEU A C 1
ATOM 802 O O . LEU A 1 114 ? -8.346 0.375 12.877 1.00 83.75 114 LEU A O 1
ATOM 806 N N . THR A 1 115 ? -10.010 1.544 13.823 1.00 82.69 115 THR A N 1
ATOM 807 C CA . THR A 1 115 ? -10.634 1.947 12.554 1.00 82.69 115 THR A CA 1
ATOM 808 C C . THR A 1 115 ? -9.745 2.938 11.788 1.00 82.69 115 THR A C 1
ATOM 810 O O . THR A 1 115 ? -9.607 2.831 10.569 1.00 82.69 115 THR A O 1
ATOM 813 N N . MET A 1 116 ? -9.051 3.850 12.483 1.00 84.00 116 MET A N 1
ATOM 814 C CA . MET A 1 116 ? -8.021 4.696 11.859 1.00 84.00 116 MET A CA 1
ATOM 815 C C . MET A 1 116 ? -6.826 3.877 11.359 1.00 84.00 116 MET A C 1
ATOM 817 O O . MET A 1 116 ? -6.339 4.112 10.253 1.00 84.00 116 MET A O 1
ATOM 821 N N . VAL A 1 117 ? -6.379 2.875 12.123 1.00 86.88 117 VAL A N 1
ATOM 822 C CA . VAL A 1 117 ? -5.306 1.965 11.684 1.00 86.88 117 VAL A CA 1
ATOM 823 C C . VAL A 1 117 ? -5.724 1.190 10.431 1.00 86.88 117 VAL A C 1
ATOM 825 O O . VAL A 1 117 ? -4.936 1.085 9.490 1.00 86.88 117 VAL A O 1
ATOM 828 N N . PHE A 1 118 ? -6.971 0.714 10.367 1.00 82.75 118 PHE A N 1
ATOM 829 C CA . PHE A 1 118 ? -7.528 0.088 9.166 1.00 82.75 118 PHE A CA 1
ATOM 830 C C . PHE A 1 118 ? -7.461 1.027 7.953 1.00 82.75 118 PHE A C 1
ATOM 832 O O . PHE A 1 118 ? -6.984 0.624 6.893 1.00 82.75 118 PHE A O 1
ATOM 839 N N . ALA A 1 119 ? -7.856 2.295 8.116 1.00 85.06 119 ALA A N 1
ATOM 840 C CA . ALA A 1 119 ? -7.779 3.293 7.051 1.00 85.06 119 ALA A CA 1
ATOM 841 C C . ALA A 1 119 ? -6.335 3.533 6.567 1.00 85.06 119 ALA A C 1
ATOM 843 O O . ALA A 1 119 ? -6.101 3.654 5.364 1.00 85.06 119 ALA A O 1
ATOM 844 N N . CYS A 1 120 ? -5.353 3.547 7.475 1.00 85.56 120 CYS A N 1
ATOM 845 C CA . CYS A 1 120 ? -3.936 3.644 7.117 1.00 85.56 120 CYS A CA 1
ATOM 846 C C . CYS A 1 120 ? -3.462 2.434 6.299 1.00 85.56 120 CYS A C 1
ATOM 848 O O . CYS A 1 120 ? -2.814 2.609 5.268 1.00 85.56 120 CYS A O 1
ATOM 850 N N . VAL A 1 121 ? -3.809 1.214 6.718 1.00 85.69 121 VAL A N 1
ATOM 851 C CA . VAL A 1 121 ? -3.440 -0.016 5.996 1.00 85.69 121 VAL A CA 1
ATOM 852 C C . VAL A 1 121 ? -4.098 -0.064 4.615 1.00 85.69 121 VAL A C 1
ATOM 854 O O . VAL A 1 121 ? -3.431 -0.389 3.634 1.00 85.69 121 VAL A O 1
ATOM 857 N N . ALA A 1 122 ? -5.366 0.338 4.510 1.00 82.31 122 ALA A N 1
ATOM 858 C CA . ALA A 1 122 ? -6.066 0.446 3.234 1.00 82.31 122 ALA A CA 1
ATOM 859 C C . ALA A 1 122 ? -5.403 1.474 2.299 1.00 82.31 122 ALA A C 1
ATOM 861 O O . ALA A 1 122 ? -5.197 1.194 1.117 1.00 82.31 122 ALA A O 1
ATOM 862 N N . ALA A 1 123 ? -5.008 2.640 2.826 1.00 83.88 123 ALA A N 1
ATOM 863 C CA . ALA A 1 123 ? -4.292 3.652 2.056 1.00 83.88 123 ALA A CA 1
ATOM 864 C C . ALA A 1 123 ? -2.955 3.117 1.525 1.00 83.88 123 ALA A C 1
ATOM 866 O O . ALA A 1 123 ? -2.680 3.248 0.336 1.00 83.88 123 ALA A O 1
ATOM 867 N N . VAL A 1 124 ? -2.152 2.460 2.370 1.00 83.31 124 VAL A N 1
ATOM 868 C CA . VAL A 1 124 ? -0.884 1.837 1.953 1.00 83.31 124 VAL A CA 1
ATOM 869 C C . VAL A 1 124 ? -1.115 0.753 0.896 1.00 83.31 124 VAL A C 1
ATOM 871 O O . VAL A 1 124 ? -0.373 0.697 -0.082 1.00 83.31 124 VAL A O 1
ATOM 874 N N . GLY A 1 125 ? -2.164 -0.062 1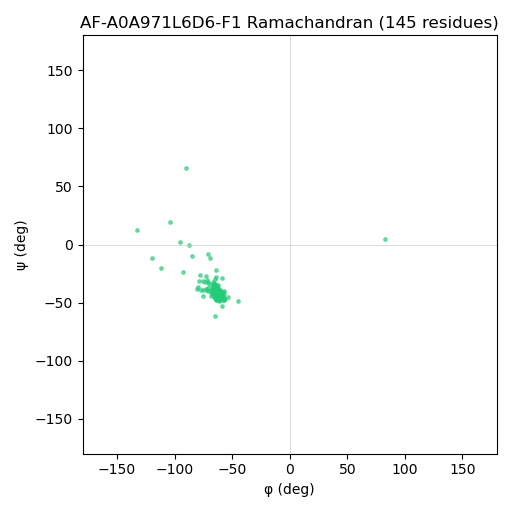.034 1.00 82.06 125 GLY A N 1
ATOM 875 C CA . GLY A 1 125 ? -2.543 -1.052 0.023 1.00 82.06 125 GLY A CA 1
ATOM 876 C C . GLY A 1 125 ? -2.847 -0.422 -1.340 1.00 82.06 125 GLY A C 1
ATOM 877 O O . GLY A 1 125 ? -2.374 -0.909 -2.367 1.00 82.06 125 GLY A O 1
ATOM 878 N N . LEU A 1 126 ? -3.564 0.705 -1.356 1.00 79.88 126 LEU A N 1
ATOM 879 C CA . LEU A 1 126 ? -3.861 1.453 -2.580 1.00 79.88 126 LEU A CA 1
ATOM 880 C C . LEU A 1 126 ? -2.592 2.041 -3.213 1.00 79.88 126 LEU A C 1
ATOM 882 O O . LEU A 1 126 ? -2.410 1.955 -4.427 1.00 79.88 126 LEU A O 1
ATOM 886 N N . LEU A 1 127 ? -1.687 2.588 -2.396 1.00 81.75 127 LEU A N 1
ATOM 887 C CA . LEU A 1 127 ? -0.395 3.092 -2.867 1.00 81.75 127 LEU A CA 1
ATOM 888 C C . LEU A 1 127 ? 0.454 1.990 -3.496 1.00 81.75 127 LEU A C 1
ATOM 890 O O . LEU A 1 127 ? 1.061 2.197 -4.547 1.00 81.75 127 LEU A O 1
ATOM 894 N N . PHE A 1 128 ? 0.457 0.814 -2.876 1.00 80.44 128 PHE A N 1
ATOM 895 C CA . PHE A 1 128 ? 1.165 -0.344 -3.389 1.00 80.44 128 PHE A CA 1
ATOM 896 C C . PHE A 1 128 ? 0.587 -0.809 -4.733 1.00 80.44 128 PHE A C 1
ATOM 898 O O . PHE A 1 128 ? 1.330 -0.990 -5.696 1.00 80.44 128 PHE A O 1
ATOM 905 N N . PHE A 1 129 ? -0.740 -0.925 -4.835 1.00 78.19 129 PHE A N 1
ATOM 906 C CA . PHE A 1 129 ? -1.422 -1.274 -6.084 1.00 78.19 129 PHE A CA 1
ATOM 907 C C . PHE A 1 129 ? -1.067 -0.307 -7.220 1.00 78.19 129 PHE A C 1
ATOM 909 O O . PHE A 1 129 ? -0.711 -0.724 -8.322 1.00 78.19 129 PHE A O 1
ATOM 916 N N . MET A 1 130 ? -1.106 0.992 -6.936 1.00 77.25 130 MET A N 1
ATOM 917 C CA . MET A 1 130 ? -0.802 2.030 -7.912 1.00 77.25 130 MET A CA 1
ATOM 918 C C . MET A 1 130 ? 0.669 2.010 -8.354 1.00 77.25 130 MET A C 1
ATOM 920 O O . MET A 1 130 ? 0.950 2.189 -9.537 1.00 77.25 130 MET A O 1
A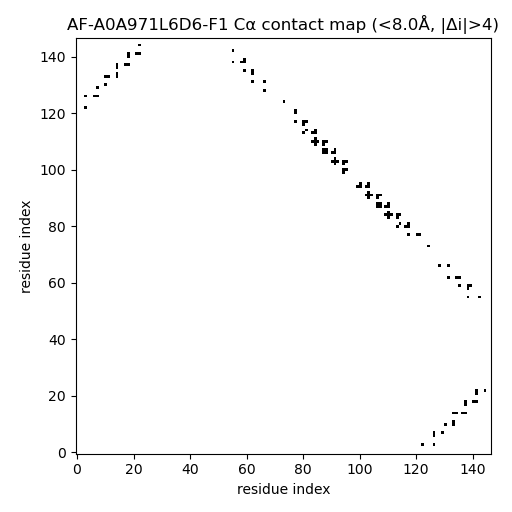TOM 924 N N . ALA A 1 131 ? 1.607 1.732 -7.445 1.00 77.69 131 ALA A N 1
ATOM 925 C CA . ALA A 1 131 ? 3.016 1.560 -7.796 1.00 77.69 131 ALA A CA 1
ATOM 926 C C . ALA A 1 131 ? 3.220 0.394 -8.779 1.00 77.69 131 ALA A C 1
ATOM 928 O O . ALA A 1 131 ? 3.962 0.531 -9.754 1.00 77.69 131 ALA A O 1
ATOM 929 N N . VAL A 1 132 ? 2.524 -0.732 -8.579 1.00 76.50 132 VAL A N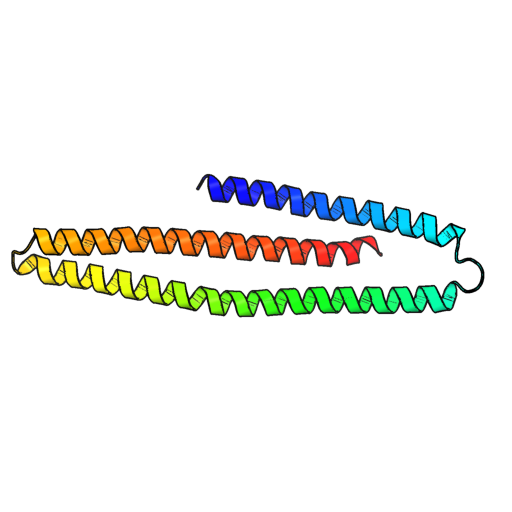 1
ATOM 930 C CA . VAL A 1 132 ? 2.615 -1.850 -9.526 1.00 76.50 132 VAL A CA 1
ATOM 931 C C . VAL A 1 132 ? 1.917 -1.536 -10.849 1.00 76.50 132 VAL A C 1
ATOM 933 O O . VAL A 1 132 ? 2.456 -1.870 -11.901 1.00 76.50 132 VAL A O 1
ATOM 936 N N . ALA A 1 133 ? 0.783 -0.830 -10.829 1.00 74.75 133 ALA A N 1
ATOM 937 C CA . ALA A 1 133 ? 0.112 -0.376 -12.047 1.00 74.75 133 ALA A CA 1
ATOM 938 C C . ALA A 1 133 ? 1.039 0.485 -12.926 1.00 74.75 133 ALA A C 1
ATOM 940 O O . ALA A 1 133 ? 1.114 0.270 -14.136 1.00 74.75 133 ALA A O 1
ATOM 941 N N . VAL A 1 134 ? 1.812 1.394 -12.320 1.00 76.12 134 VAL A N 1
ATOM 942 C CA . VAL A 1 134 ? 2.847 2.167 -13.028 1.00 76.12 134 VAL A CA 1
ATOM 943 C C . VAL A 1 134 ? 3.941 1.249 -13.584 1.00 76.12 134 VAL A C 1
ATOM 945 O O . VAL A 1 134 ? 4.348 1.406 -14.733 1.00 76.12 134 VAL A O 1
ATOM 948 N N . MET A 1 135 ? 4.388 0.250 -12.819 1.00 75.69 135 MET A N 1
ATOM 949 C CA . MET A 1 135 ? 5.412 -0.698 -13.273 1.00 75.69 135 MET A CA 1
ATOM 950 C C . MET A 1 135 ? 4.959 -1.531 -14.492 1.00 75.69 135 MET A C 1
ATOM 952 O O . MET A 1 135 ? 5.748 -1.778 -15.411 1.00 75.69 135 MET A O 1
ATOM 956 N N . VAL A 1 136 ? 3.683 -1.929 -14.530 1.00 73.25 136 VAL A N 1
ATOM 957 C CA . VAL A 1 136 ? 3.059 -2.624 -15.670 1.00 73.25 136 VAL A CA 1
ATOM 958 C C . VAL A 1 136 ? 2.927 -1.690 -16.874 1.00 73.25 136 VAL A C 1
ATOM 960 O O . VAL A 1 136 ? 3.290 -2.075 -17.985 1.00 73.25 136 VAL A O 1
ATOM 963 N N . ALA A 1 137 ? 2.477 -0.449 -16.664 1.00 72.25 137 ALA A N 1
ATOM 964 C CA . ALA A 1 137 ? 2.336 0.544 -17.729 1.00 72.25 137 ALA A CA 1
ATOM 965 C C . ALA A 1 137 ? 3.673 0.838 -18.432 1.00 72.25 137 ALA A C 1
ATOM 967 O O . ALA A 1 137 ? 3.733 0.842 -19.662 1.00 72.25 137 ALA A O 1
ATOM 968 N N . LEU A 1 138 ? 4.758 0.994 -17.663 1.00 69.94 138 LEU A N 1
ATOM 969 C CA . LEU A 1 138 ? 6.113 1.155 -18.202 1.00 69.94 138 LEU A CA 1
ATOM 970 C C . LEU A 1 138 ? 6.544 -0.060 -19.038 1.00 69.94 138 LEU A C 1
ATOM 972 O O . LEU A 1 138 ? 7.131 0.098 -20.103 1.00 69.94 138 LEU A O 1
ATOM 976 N N . SER A 1 139 ? 6.210 -1.271 -18.586 1.00 68.56 139 SER A N 1
ATOM 977 C CA . SER A 1 139 ? 6.571 -2.514 -19.283 1.00 68.56 139 SER A CA 1
ATOM 978 C C . SER A 1 139 ? 5.851 -2.663 -20.63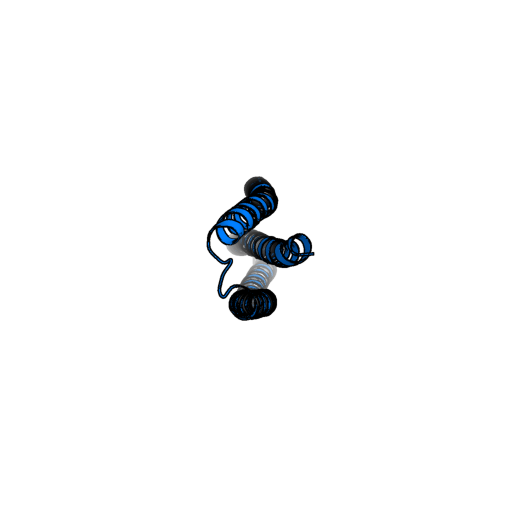2 1.00 68.56 139 SER A C 1
ATOM 980 O O . SER A 1 139 ? 6.466 -3.086 -21.610 1.00 68.56 139 SER A O 1
ATOM 982 N N . ASN A 1 140 ? 4.577 -2.261 -20.713 1.00 65.38 140 ASN A N 1
ATOM 983 C CA . ASN A 1 140 ? 3.807 -2.271 -21.962 1.00 65.38 140 ASN A CA 1
ATOM 984 C C . ASN A 1 140 ? 4.251 -1.183 -22.952 1.00 65.38 140 ASN A C 1
ATOM 986 O O . ASN A 1 140 ? 4.148 -1.373 -24.162 1.00 65.38 140 ASN A O 1
ATOM 990 N N . LEU A 1 141 ? 4.752 -0.041 -22.475 1.00 60.91 141 LEU A N 1
ATOM 991 C CA . LEU A 1 141 ? 5.166 1.040 -23.368 1.00 60.91 141 LEU A CA 1
ATOM 992 C C . LEU A 1 141 ? 6.484 0.738 -24.097 1.00 60.91 141 LEU A C 1
ATOM 994 O O . LEU A 1 141 ? 6.634 1.106 -25.261 1.00 60.91 141 LEU A O 1
ATOM 998 N N . THR A 1 142 ? 7.411 0.006 -23.472 1.00 56.06 142 THR A N 1
ATOM 999 C CA . THR A 1 142 ? 8.621 -0.479 -24.158 1.00 56.06 142 THR A CA 1
ATOM 1000 C C . THR A 1 142 ? 8.284 -1.369 -25.365 1.00 56.06 142 THR A C 1
ATOM 1002 O O . THR A 1 142 ? 9.038 -1.386 -26.333 1.00 56.06 142 THR A O 1
ATOM 1005 N N . LEU A 1 143 ? 7.145 -2.076 -25.346 1.00 52.94 143 LEU A N 1
ATOM 1006 C CA . LEU A 1 143 ? 6.635 -2.836 -26.497 1.00 52.94 143 LEU A CA 1
ATOM 1007 C C . LEU A 1 143 ? 6.079 -1.921 -27.599 1.00 52.94 143 LEU A C 1
ATOM 1009 O O . LEU A 1 143 ? 6.308 -2.190 -28.773 1.00 52.94 143 LEU A O 1
ATOM 1013 N N . ALA A 1 144 ? 5.395 -0.831 -27.237 1.00 53.25 144 ALA A N 1
ATOM 1014 C CA . ALA A 1 144 ? 4.812 0.110 -28.197 1.00 53.25 144 ALA A CA 1
ATOM 1015 C C . ALA A 1 144 ? 5.853 0.993 -28.911 1.00 53.25 144 ALA A C 1
ATOM 1017 O O . ALA A 1 144 ? 5.611 1.429 -30.028 1.00 53.25 144 ALA A O 1
ATOM 1018 N N . LEU A 1 145 ? 7.004 1.258 -28.282 1.00 48.81 145 LEU A N 1
ATOM 1019 C CA . LEU A 1 145 ? 8.089 2.061 -28.868 1.00 48.81 145 LEU A CA 1
ATOM 1020 C C . LEU A 1 145 ? 9.044 1.262 -29.775 1.00 48.81 145 LEU A C 1
ATOM 1022 O O . LEU A 1 145 ? 9.883 1.871 -30.431 1.00 48.81 145 LEU A O 1
ATOM 1026 N N . ARG A 1 146 ? 8.949 -0.077 -29.798 1.00 50.03 146 ARG A N 1
ATOM 1027 C CA . ARG A 1 146 ? 9.751 -0.963 -30.671 1.00 50.03 146 ARG A CA 1
ATOM 1028 C C . ARG A 1 146 ? 9.031 -1.350 -31.976 1.00 50.03 146 ARG A C 1
ATOM 1030 O O . ARG A 1 146 ? 9.572 -2.164 -32.721 1.00 50.03 146 ARG A O 1
ATOM 1037 N N . GLY A 1 147 ? 7.822 -0.831 -32.208 1.00 39.16 147 GLY A N 1
ATOM 1038 C CA . GLY A 1 147 ? 7.014 -1.045 -33.417 1.00 39.16 147 GLY A CA 1
ATOM 1039 C C . GLY A 1 147 ? 7.003 0.165 -34.335 1.00 39.16 147 GLY A C 1
ATOM 1040 O O . GLY A 1 147 ? 7.099 1.298 -33.811 1.00 39.16 147 GLY A O 1
#

Foldseek 3Di:
DVVLVVLLVVLVCCLVVLLVVVLVVVVVVVVVCVVPPPPPNPVVVVVVVVVVVVVLVVQLVCLVVVLVVVVVVLVVVLVVLVVQLVVLLVVLVVCVVVVPPVSSVVSNVVSVVSVVVSVVSVSVNVSVVSNSVSSNSSSVSVVVSVD

Solvent-accessible surface area (backbone atoms only — not comparable to full-atom values): 7874 Å² total; per-residue (Å²): 107,70,68,58,53,53,50,52,51,52,50,51,50,49,43,56,48,52,52,52,53,53,57,53,51,52,52,53,48,52,62,52,45,71,75,73,38,88,87,68,39,66,68,54,48,51,50,52,49,53,52,51,52,53,50,52,54,50,54,53,54,50,51,56,55,49,51,54,54,48,50,57,62,54,46,54,61,51,53,53,49,53,53,51,28,52,50,28,42,52,50,15,63,64,35,44,84,73,73,44,54,72,59,18,52,52,31,37,50,50,21,52,52,46,50,52,51,47,51,52,53,53,50,52,51,51,53,52,52,51,55,50,50,39,54,50,52,47,57,55,46,61,58,62,73,75,106

Mean predicted aligned error: 11.85 Å

pLDDT: mean 75.07, std 11.11, range [39.16, 88.25]